Protein AF-A0AAW5N3P7-F1 (afdb_monomer)

Secondary structure (DSSP, 8-state):
--TT--S-----------TT--HHHHHHHHHHHHHHHHTS---EEEEE--BTTEEEEEEEEEE-TTS-EEEEEEEEEEPHHHHHT-

Foldseek 3Di:
DDPPDDPDDDDDDDDDDDPPDDVVNVVVVVCVVVCVVVVDNWDKDWDADDDPQFPRKTWIWTQDPVRDTDTDDIDHHGDVVVVVVD

Organism: NCBI:txid1499973

pLDDT: mean 94.93, std 4.99, range [64.75, 98.19]

Sequence (86 aa):
YDQTHTPMFHQMEGLIVDTNISFTNLKGTLHDFLRNFFEEDLQIRFRPSYFPFTEPSAEVDVMGKNGKWLEVLGCGMVHPNVLRNV

Radius of gyration: 14.92 Å; Cα contacts (8 Å, |Δi|>4): 90; chains: 1; bounding box: 36×36×31 Å

InterPro domains:
  IPR002319 Phenylalanyl-tRNA synthetase [PF01409] (2-86)
  IPR045864 Class II Aminoacyl-tRNA synthetase/Biotinyl protein ligase (BPL) and lipoyl protein ligase (LPL) [G3DSA:3.30.930.10] (1-86)
  IPR045864 Class II Aminoacyl-tRNA synthetase/Biotinyl protein ligase (BPL) and lipoyl protein ligase (LPL) [SSF55681] (2-85)

Mean predicted aligned error: 3.55 Å

Structure (mmCIF, N/CA/C/O backbone):
data_AF-A0AAW5N3P7-F1
#
_entry.id   AF-A0AAW5N3P7-F1
#
loop_
_atom_site.group_PDB
_atom_site.id
_atom_site.type_symbol
_atom_site.label_atom_id
_atom_site.label_alt_id
_atom_site.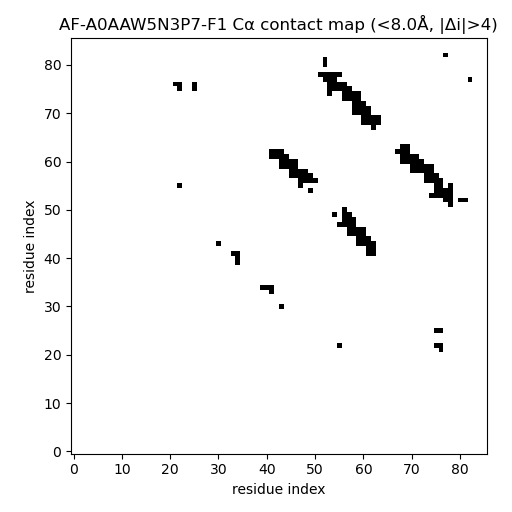label_comp_id
_atom_site.label_asym_id
_atom_site.label_entity_id
_atom_site.label_seq_id
_atom_site.pdbx_PDB_ins_code
_atom_site.Cartn_x
_atom_site.Cartn_y
_atom_site.Cartn_z
_atom_site.occupancy
_atom_site.B_iso_or_equiv
_atom_site.auth_seq_id
_atom_site.auth_comp_id
_atom_site.auth_asym_id
_atom_site.auth_atom_id
_atom_site.pdbx_PDB_model_num
ATOM 1 N N . TYR A 1 1 ? 6.315 25.118 -10.899 1.00 64.75 1 TYR A N 1
ATOM 2 C CA . TYR A 1 1 ? 5.866 23.916 -11.614 1.00 64.75 1 TYR A CA 1
ATOM 3 C C . TYR A 1 1 ? 7.097 23.152 -12.027 1.00 64.75 1 TYR A C 1
ATOM 5 O O . TYR A 1 1 ? 7.856 23.663 -12.842 1.00 64.75 1 TYR A O 1
ATOM 13 N N . ASP A 1 2 ? 7.357 22.006 -11.409 1.00 87.12 2 ASP A N 1
ATOM 14 C CA . ASP A 1 2 ? 8.292 21.048 -11.992 1.00 87.12 2 ASP A CA 1
ATOM 15 C C . ASP A 1 2 ? 7.568 20.216 -13.068 1.00 87.12 2 ASP A C 1
ATOM 17 O O . ASP A 1 2 ? 6.341 20.223 -13.155 1.00 87.12 2 ASP A O 1
ATOM 21 N N . GLN A 1 3 ? 8.334 19.540 -13.923 1.00 90.50 3 GLN A N 1
ATOM 22 C CA . GLN A 1 3 ? 7.805 18.840 -15.099 1.00 90.50 3 GLN A CA 1
ATOM 23 C C . GLN A 1 3 ? 7.036 17.551 -14.767 1.00 90.50 3 GLN A C 1
ATOM 25 O O . GLN A 1 3 ? 6.374 17.004 -15.644 1.00 90.50 3 GLN A O 1
ATOM 30 N N . THR A 1 4 ? 7.136 17.054 -13.534 1.00 92.62 4 THR A N 1
ATOM 31 C CA . THR A 1 4 ? 6.587 15.756 -13.116 1.00 92.62 4 THR A CA 1
ATOM 32 C C . THR A 1 4 ? 5.300 15.869 -12.302 1.00 92.62 4 THR A C 1
ATOM 34 O O . THR A 1 4 ? 4.634 14.858 -12.097 1.00 92.62 4 T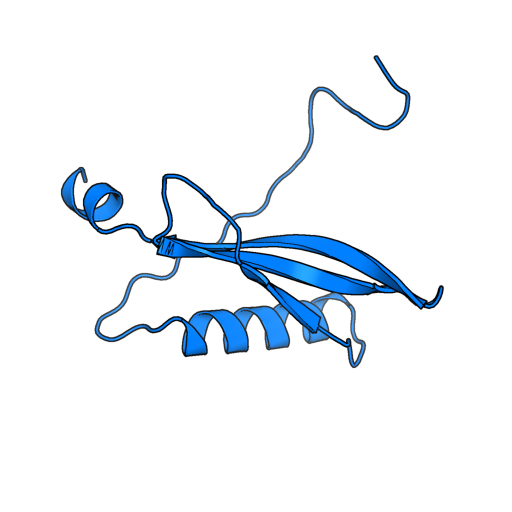HR A O 1
ATOM 37 N N . HIS 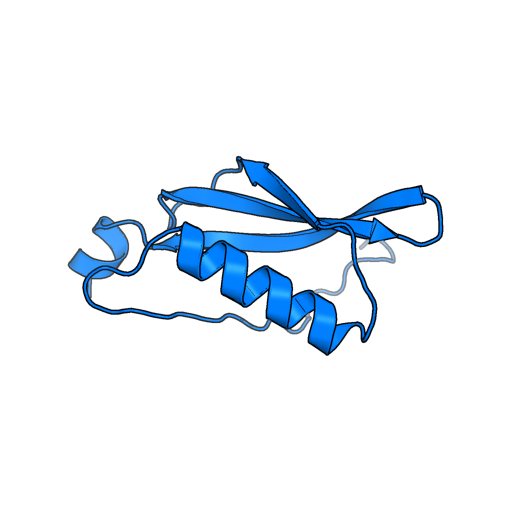A 1 5 ? 4.908 17.079 -11.891 1.00 93.81 5 HIS A N 1
ATOM 38 C CA . HIS A 1 5 ? 3.703 17.299 -11.095 1.00 93.81 5 HIS A CA 1
ATOM 39 C C . HIS A 1 5 ? 2.622 18.038 -11.883 1.00 93.81 5 HIS A C 1
ATOM 41 O O . HIS A 1 5 ? 2.798 19.162 -12.361 1.00 93.81 5 HIS A O 1
ATOM 47 N N . THR A 1 6 ? 1.460 17.397 -11.961 1.00 92.12 6 THR A N 1
ATOM 48 C CA . THR A 1 6 ? 0.217 17.985 -12.458 1.00 92.12 6 THR A CA 1
ATOM 49 C C . THR A 1 6 ? -0.640 18.437 -1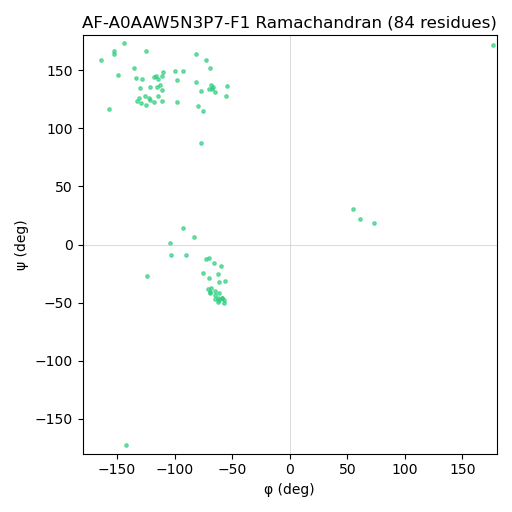1.272 1.00 92.12 6 THR A C 1
ATOM 51 O O . THR A 1 6 ? -0.703 17.728 -10.266 1.00 92.12 6 THR A O 1
ATOM 54 N N . PRO A 1 7 ? -1.338 19.584 -11.363 1.00 93.62 7 PRO A N 1
ATOM 55 C CA . PRO A 1 7 ? -2.269 20.010 -10.318 1.00 93.62 7 PRO A CA 1
ATOM 56 C C . PRO A 1 7 ? -3.530 19.130 -10.262 1.00 93.62 7 PRO A C 1
ATOM 58 O O . PRO A 1 7 ? -4.304 19.233 -9.316 1.00 93.62 7 PRO A O 1
ATOM 61 N N . MET A 1 8 ? -3.749 18.281 -11.272 1.00 95.81 8 MET A N 1
ATOM 62 C CA . MET A 1 8 ? -4.883 17.367 -11.362 1.00 95.81 8 MET A CA 1
ATOM 63 C C . MET A 1 8 ? -4.398 15.966 -11.740 1.00 95.81 8 MET A C 1
ATOM 65 O O . MET A 1 8 ? -3.762 15.783 -12.779 1.00 95.81 8 MET A O 1
ATOM 69 N N . PHE A 1 9 ? -4.728 14.983 -10.909 1.00 96.06 9 PHE A N 1
ATOM 70 C CA . PHE A 1 9 ? -4.419 13.569 -11.103 1.00 96.06 9 PHE A CA 1
ATOM 71 C C . PHE A 1 9 ? -5.571 12.704 -10.577 1.00 96.06 9 PHE A C 1
ATOM 73 O O . PHE A 1 9 ? -6.526 13.217 -9.994 1.00 96.06 9 PHE A O 1
ATOM 80 N N . HIS A 1 10 ? -5.486 11.396 -10.808 1.00 96.12 10 HIS A N 1
ATOM 81 C CA . HIS A 1 10 ? -6.496 10.433 -10.383 1.00 96.12 10 HIS A CA 1
ATOM 82 C C . HIS A 1 10 ? -5.912 9.525 -9.306 1.00 96.12 10 HIS A C 1
ATOM 84 O O . HIS A 1 10 ? -4.782 9.058 -9.439 1.00 96.12 10 HIS A O 1
ATOM 90 N N . GLN A 1 11 ? -6.699 9.260 -8.269 1.00 96.62 11 GLN A N 1
ATOM 91 C CA . GLN A 1 11 ? -6.355 8.355 -7.181 1.00 96.62 11 GLN A CA 1
ATOM 92 C C . GLN A 1 11 ? -7.489 7.349 -6.998 1.00 96.62 11 GLN A C 1
ATOM 94 O O . GLN A 1 11 ? -8.663 7.693 -7.145 1.00 96.62 11 GLN A O 1
ATOM 99 N N . MET A 1 12 ? -7.125 6.107 -6.693 1.00 96.44 12 MET A N 1
ATOM 100 C CA . MET A 1 12 ? -8.062 5.054 -6.324 1.00 96.44 12 MET A CA 1
ATOM 101 C C . MET A 1 12 ? -7.796 4.660 -4.875 1.00 96.44 12 MET A C 1
ATOM 103 O O . MET A 1 12 ? -6.663 4.345 -4.519 1.00 96.44 12 MET A O 1
ATOM 107 N N . GLU A 1 13 ? -8.844 4.661 -4.059 1.00 96.75 13 GLU A N 1
ATOM 108 C CA . GLU A 1 13 ? -8.788 4.225 -2.666 1.00 96.75 13 GLU A CA 1
ATOM 109 C C . GLU A 1 13 ? -9.707 3.024 -2.457 1.00 96.75 13 GLU A C 1
ATOM 111 O O . GLU A 1 13 ? -10.781 2.928 -3.056 1.00 96.75 13 GLU A O 1
ATOM 116 N N . GLY A 1 14 ? -9.272 2.102 -1.601 1.00 96.38 14 GLY A N 1
ATOM 117 C CA . GLY A 1 14 ? -10.046 0.941 -1.182 1.00 96.38 14 GLY A CA 1
ATOM 118 C C . GLY A 1 14 ? -10.217 0.936 0.331 1.00 96.38 14 GLY A C 1
ATOM 119 O O . GLY A 1 14 ? -9.256 1.151 1.067 1.00 96.38 14 GLY A O 1
ATOM 120 N N . LEU A 1 15 ? -11.435 0.655 0.794 1.00 96.75 15 LEU A N 1
ATOM 121 C CA . LEU A 1 15 ? -11.768 0.538 2.210 1.00 96.75 15 LEU A CA 1
ATOM 122 C C . LEU A 1 15 ? -12.551 -0.755 2.440 1.00 96.75 15 LEU A C 1
ATOM 124 O O . LEU A 1 15 ? -13.580 -0.982 1.810 1.00 96.75 15 LEU A O 1
ATOM 128 N N . ILE A 1 16 ? -12.069 -1.584 3.365 1.00 96.19 16 ILE A N 1
ATOM 129 C CA . ILE A 1 16 ? -12.762 -2.789 3.827 1.00 96.19 16 ILE A CA 1
ATOM 130 C C . ILE A 1 16 ? -12.954 -2.662 5.336 1.00 96.19 16 ILE A C 1
ATOM 132 O O . ILE A 1 16 ? -11.989 -2.450 6.071 1.00 96.19 16 ILE A O 1
ATOM 136 N N . VAL A 1 17 ? -14.199 -2.801 5.788 1.00 95.81 17 VAL A N 1
ATOM 137 C CA . VAL A 1 17 ? -14.571 -2.799 7.205 1.00 95.81 17 VAL A CA 1
ATOM 138 C C . VAL A 1 17 ? -15.344 -4.076 7.485 1.00 95.81 17 VAL A C 1
ATOM 140 O O . VAL A 1 17 ? -16.385 -4.314 6.879 1.00 95.81 17 VAL A O 1
ATOM 143 N N . ASP A 1 18 ? -14.823 -4.891 8.395 1.00 95.75 18 ASP A N 1
ATOM 144 C CA . ASP A 1 18 ? -15.455 -6.136 8.817 1.00 95.75 18 ASP A CA 1
ATOM 145 C C . ASP A 1 18 ? -15.046 -6.478 10.257 1.00 95.75 18 ASP A C 1
ATOM 147 O O . ASP A 1 18 ? -14.073 -5.949 10.807 1.00 95.75 18 ASP A O 1
ATOM 151 N N . THR A 1 19 ? -15.792 -7.382 10.876 1.00 94.94 19 THR A N 1
ATOM 152 C CA . THR A 1 19 ? -15.446 -7.987 12.157 1.00 94.94 19 THR A CA 1
ATOM 153 C C . THR A 1 19 ? -14.174 -8.830 12.024 1.00 94.94 19 THR A C 1
ATOM 155 O O . THR A 1 19 ? -14.043 -9.652 11.124 1.00 94.94 19 THR A O 1
ATOM 158 N N . ASN A 1 20 ? -13.219 -8.636 12.939 1.00 93.62 20 ASN A N 1
ATOM 159 C CA . ASN A 1 20 ? -11.946 -9.372 12.992 1.00 93.62 20 ASN A CA 1
ATOM 160 C C . ASN A 1 20 ? -11.025 -9.225 11.763 1.00 93.62 20 ASN A C 1
ATOM 162 O O . ASN A 1 20 ? -10.139 -10.059 11.564 1.00 93.62 20 ASN A O 1
ATOM 166 N N . ILE A 1 21 ? -11.173 -8.164 10.962 1.00 96.69 21 ILE A N 1
ATOM 167 C CA . ILE A 1 21 ? -10.195 -7.866 9.911 1.00 96.69 21 ILE A CA 1
ATOM 168 C C . ILE A 1 21 ? -8.855 -7.434 10.524 1.00 96.69 21 ILE A C 1
ATOM 170 O O . ILE A 1 21 ? -8.800 -6.667 11.486 1.00 96.69 21 ILE A O 1
ATOM 174 N N . SER A 1 22 ? -7.756 -7.938 9.967 1.00 96.94 22 SER A N 1
ATOM 175 C CA . SER A 1 22 ? -6.405 -7.707 10.479 1.00 96.94 22 SER A CA 1
ATOM 176 C C . SER A 1 22 ? -5.472 -7.128 9.417 1.00 96.94 22 SER A C 1
ATOM 178 O O . SER A 1 22 ? -5.734 -7.194 8.215 1.00 96.94 22 SER A O 1
ATOM 180 N N . PHE A 1 23 ? -4.312 -6.636 9.856 1.00 97.12 23 PHE A N 1
ATOM 181 C CA . PHE A 1 23 ? -3.272 -6.139 8.951 1.00 97.12 23 PHE A CA 1
ATOM 182 C C . PHE A 1 23 ? -2.724 -7.231 8.016 1.00 97.12 23 PHE A C 1
ATOM 184 O O . PHE A 1 23 ? -2.267 -6.940 6.913 1.00 97.12 23 PHE A O 1
ATOM 191 N N . THR A 1 24 ? -2.814 -8.503 8.416 1.00 97.19 24 THR A N 1
ATOM 192 C CA . THR A 1 24 ? -2.465 -9.643 7.559 1.00 97.19 24 THR A CA 1
ATOM 193 C C . THR A 1 24 ? -3.400 -9.745 6.359 1.00 97.19 24 THR A C 1
ATOM 195 O O . THR A 1 24 ? -2.930 -9.991 5.250 1.00 97.19 24 THR A O 1
ATOM 198 N N . ASN A 1 25 ? -4.704 -9.507 6.553 1.00 97.88 25 ASN A N 1
ATOM 199 C CA . ASN A 1 25 ? -5.668 -9.499 5.453 1.00 97.88 25 ASN A CA 1
ATOM 200 C C . ASN A 1 25 ? -5.334 -8.384 4.459 1.00 97.88 25 ASN A C 1
ATOM 202 O O . ASN A 1 25 ? -5.256 -8.647 3.266 1.00 97.88 25 ASN A O 1
ATOM 206 N N . LEU A 1 26 ? -5.046 -7.176 4.957 1.00 97.69 26 LEU A N 1
ATOM 207 C CA . LEU A 1 26 ? -4.624 -6.053 4.118 1.00 97.69 26 LEU A CA 1
ATOM 208 C C . LEU A 1 26 ? 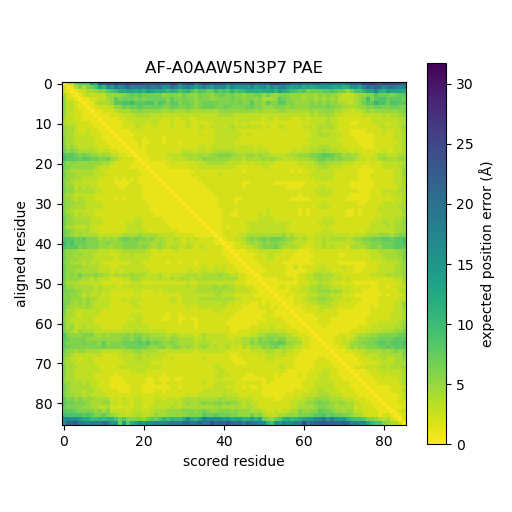-3.375 -6.396 3.292 1.00 97.69 26 LEU A C 1
ATOM 210 O O . LEU A 1 26 ? -3.363 -6.182 2.081 1.00 97.69 26 LEU A O 1
ATOM 214 N N . LYS A 1 27 ? -2.343 -6.972 3.924 1.00 96.88 27 LYS A N 1
ATOM 215 C CA . LYS A 1 27 ? -1.123 -7.396 3.223 1.00 96.88 27 LYS A CA 1
ATOM 216 C C . LYS A 1 27 ? -1.404 -8.416 2.123 1.00 96.88 27 LYS A C 1
ATOM 218 O O . LYS A 1 27 ? -0.873 -8.257 1.030 1.00 96.88 27 LYS A O 1
ATOM 223 N N . GLY A 1 28 ? -2.220 -9.433 2.405 1.00 96.88 28 GLY A N 1
ATOM 224 C CA . GLY A 1 28 ? -2.597 -10.455 1.425 1.00 96.88 28 GLY A CA 1
ATOM 225 C C . GLY A 1 28 ? -3.351 -9.857 0.238 1.00 96.88 28 GLY A C 1
ATOM 226 O O . GLY A 1 28 ? -2.943 -10.042 -0.903 1.00 96.88 28 GLY A O 1
ATOM 227 N N . THR A 1 29 ? -4.375 -9.045 0.508 1.00 97.19 29 THR A N 1
ATOM 228 C CA . THR A 1 29 ? -5.165 -8.382 -0.537 1.00 97.19 29 THR A CA 1
ATOM 229 C C . THR A 1 29 ? -4.305 -7.491 -1.429 1.00 97.19 29 THR A C 1
ATOM 231 O O . THR A 1 29 ? -4.426 -7.554 -2.648 1.00 97.19 29 THR A O 1
ATOM 234 N N . LEU A 1 30 ? -3.419 -6.673 -0.849 1.00 97.31 30 LEU A N 1
ATOM 235 C CA . LEU A 1 30 ? -2.536 -5.799 -1.628 1.00 97.31 30 LEU A CA 1
ATOM 236 C C . LEU A 1 30 ? -1.496 -6.587 -2.422 1.00 97.31 30 LEU A C 1
ATOM 238 O O . LEU A 1 30 ? -1.190 -6.225 -3.554 1.00 97.31 30 LEU A O 1
ATOM 242 N N . HIS A 1 31 ? -0.966 -7.664 -1.847 1.00 96.06 31 HIS A N 1
ATOM 243 C CA . HIS A 1 31 ? -0.032 -8.544 -2.534 1.00 96.06 31 HIS A CA 1
ATOM 244 C C . HIS A 1 31 ? -0.672 -9.179 -3.777 1.00 96.06 31 HIS A C 1
ATOM 246 O O . HIS A 1 31 ? -0.098 -9.117 -4.866 1.00 96.06 31 HIS A O 1
ATOM 252 N N . ASP A 1 32 ? -1.882 -9.720 -3.636 1.00 96.12 32 ASP A N 1
ATOM 253 C CA . ASP A 1 32 ? -2.612 -10.332 -4.746 1.00 96.12 32 ASP A CA 1
ATOM 254 C C . ASP A 1 32 ? -3.062 -9.283 -5.768 1.00 96.12 32 ASP A C 1
ATOM 256 O O . ASP A 1 32 ? -2.927 -9.499 -6.971 1.00 96.12 32 ASP A O 1
ATOM 260 N N . PHE A 1 33 ? -3.532 -8.116 -5.314 1.00 96.69 33 PHE A N 1
ATOM 261 C CA . PHE A 1 33 ? -3.879 -6.999 -6.192 1.00 96.69 33 PHE A CA 1
ATOM 262 C C . PHE A 1 33 ? -2.691 -6.567 -7.053 1.00 96.69 33 PHE A C 1
ATOM 264 O O . PHE A 1 33 ? -2.834 -6.479 -8.267 1.00 96.69 33 PHE A O 1
ATOM 271 N N . LEU A 1 34 ? -1.519 -6.338 -6.453 1.00 96.06 34 LEU A N 1
ATOM 272 C CA . LEU A 1 34 ? -0.334 -5.884 -7.182 1.00 96.06 34 LEU A CA 1
ATOM 273 C C . LEU A 1 34 ? 0.148 -6.938 -8.185 1.00 96.06 34 LEU A C 1
ATOM 275 O O . LEU A 1 34 ? 0.429 -6.596 -9.330 1.00 96.06 34 LEU A O 1
ATOM 279 N N . ARG A 1 35 ? 0.188 -8.219 -7.800 1.00 94.88 35 ARG A N 1
ATOM 280 C CA . ARG A 1 35 ? 0.546 -9.301 -8.731 1.00 94.88 35 ARG A CA 1
ATOM 281 C C . ARG A 1 35 ? -0.432 -9.415 -9.898 1.00 94.88 35 ARG A C 1
ATOM 283 O O . ARG A 1 35 ? 0.003 -9.579 -11.031 1.00 94.88 35 ARG A O 1
ATOM 290 N N . ASN A 1 36 ? -1.733 -9.292 -9.638 1.00 96.00 36 ASN A N 1
ATOM 291 C CA . ASN A 1 36 ? -2.752 -9.346 -10.687 1.00 96.00 36 ASN A CA 1
ATOM 292 C C . ASN A 1 36 ? -2.736 -8.100 -11.580 1.00 96.00 36 ASN A C 1
ATOM 294 O O . ASN A 1 36 ? -2.925 -8.217 -12.782 1.00 96.00 36 ASN A O 1
ATOM 298 N N . PHE A 1 37 ? -2.505 -6.916 -11.010 1.00 95.56 37 PHE A N 1
ATOM 299 C CA . PHE A 1 37 ? -2.489 -5.655 -11.750 1.00 95.56 37 PHE A CA 1
ATOM 300 C C . PHE A 1 37 ? -1.284 -5.548 -12.688 1.00 95.56 37 PHE A C 1
ATOM 302 O O . PHE A 1 37 ? -1.418 -5.072 -13.812 1.00 95.56 37 PHE A O 1
ATOM 309 N N . PHE A 1 38 ? -0.109 -5.979 -12.226 1.00 94.38 38 PHE A N 1
ATOM 310 C CA . PHE A 1 38 ? 1.118 -5.952 -13.024 1.00 94.38 38 PHE A CA 1
ATOM 311 C C . PHE A 1 38 ? 1.355 -7.234 -13.829 1.00 94.38 38 PHE A C 1
ATOM 313 O O . PHE A 1 38 ? 2.272 -7.254 -14.644 1.00 94.38 38 PHE A O 1
ATOM 320 N N . GLU A 1 39 ? 0.559 -8.284 -13.600 1.00 95.31 39 GLU A N 1
ATOM 321 C CA . GLU A 1 39 ? 0.680 -9.599 -14.247 1.00 95.31 39 GLU A CA 1
ATOM 322 C C . GLU A 1 39 ? 2.082 -10.231 -14.093 1.00 95.31 39 GLU A C 1
ATOM 324 O O . GLU A 1 39 ? 2.555 -10.987 -14.943 1.00 95.31 39 GLU A O 1
ATOM 329 N N . GLU A 1 40 ? 2.762 -9.931 -12.983 1.00 92.31 40 GLU A N 1
ATOM 330 C CA . GLU A 1 40 ? 4.136 -10.353 -12.699 1.00 92.31 40 GLU A CA 1
ATOM 331 C C . GLU A 1 40 ? 4.279 -10.870 -11.259 1.00 92.31 40 GLU A C 1
ATOM 333 O O . GLU A 1 40 ? 3.582 -10.437 -10.337 1.00 92.31 40 GLU A O 1
ATOM 338 N N . ASP A 1 41 ? 5.235 -11.780 -11.043 1.00 91.75 41 ASP A N 1
ATOM 339 C CA . ASP A 1 41 ? 5.649 -12.169 -9.694 1.00 91.75 41 ASP A CA 1
ATOM 340 C C . ASP A 1 41 ? 6.551 -11.083 -9.083 1.00 91.75 41 ASP A C 1
ATOM 342 O O . ASP A 1 41 ? 7.777 -11.090 -9.222 1.00 91.75 41 ASP A O 1
ATOM 346 N N . LEU A 1 42 ? 5.915 -10.100 -8.447 1.00 93.25 42 LEU A N 1
ATOM 347 C CA . LEU A 1 42 ? 6.587 -8.937 -7.882 1.00 93.25 42 LEU A CA 1
ATOM 348 C C . LEU A 1 42 ? 7.202 -9.211 -6.508 1.00 93.25 42 LEU A C 1
ATOM 350 O O . LEU A 1 42 ? 6.573 -9.781 -5.615 1.00 93.25 42 LEU A O 1
ATOM 354 N N . GLN A 1 43 ? 8.402 -8.667 -6.293 1.00 95.50 43 GLN A N 1
ATOM 355 C CA . GLN A 1 43 ? 8.929 -8.477 -4.944 1.00 95.50 43 GLN A CA 1
ATOM 356 C C . GLN A 1 43 ? 8.302 -7.228 -4.332 1.00 95.50 43 GLN A C 1
ATOM 358 O O . GLN A 1 43 ? 8.486 -6.121 -4.841 1.00 95.50 43 GLN A O 1
ATOM 363 N N . ILE A 1 44 ? 7.585 -7.422 -3.227 1.00 96.44 44 ILE A N 1
ATOM 364 C CA . ILE A 1 44 ? 6.828 -6.378 -2.535 1.00 96.44 44 ILE A CA 1
ATOM 365 C C . ILE A 1 44 ? 7.433 -6.158 -1.150 1.00 96.44 44 ILE A C 1
ATOM 367 O O . ILE A 1 44 ? 7.727 -7.112 -0.424 1.00 96.44 44 ILE A O 1
ATOM 371 N N . ARG A 1 45 ? 7.597 -4.893 -0.764 1.00 96.50 45 ARG A N 1
ATOM 372 C CA . ARG A 1 45 ? 8.112 -4.494 0.547 1.00 96.50 45 ARG A CA 1
ATOM 373 C C . ARG A 1 45 ? 7.141 -3.544 1.230 1.00 96.50 45 ARG A C 1
ATOM 375 O O . ARG A 1 45 ? 6.797 -2.510 0.677 1.00 96.50 45 ARG A O 1
ATOM 382 N N . PHE A 1 46 ? 6.776 -3.869 2.467 1.00 97.31 46 PHE A N 1
ATOM 383 C CA . PHE A 1 46 ? 6.008 -2.988 3.345 1.00 97.31 46 PHE A CA 1
ATOM 384 C C . PHE A 1 46 ? 6.966 -2.265 4.288 1.00 97.31 46 PHE A C 1
ATOM 386 O O . PHE A 1 46 ? 7.699 -2.918 5.037 1.00 97.31 46 PHE A O 1
ATOM 393 N N . ARG A 1 47 ? 6.954 -0.935 4.270 1.00 97.88 47 ARG A N 1
ATOM 394 C CA . ARG A 1 47 ? 7.732 -0.096 5.186 1.00 97.88 47 ARG A CA 1
ATOM 395 C C . ARG A 1 47 ? 6.787 0.612 6.153 1.00 97.88 47 ARG A C 1
ATOM 397 O O . ARG A 1 47 ? 5.796 1.164 5.688 1.00 97.88 47 ARG A O 1
ATOM 404 N N . PRO A 1 48 ? 7.062 0.626 7.468 1.00 97.25 48 PRO A N 1
ATOM 405 C CA . PRO A 1 48 ? 6.313 1.471 8.391 1.00 97.25 48 PRO A CA 1
ATOM 406 C C . PRO A 1 48 ? 6.344 2.930 7.926 1.00 97.25 48 PRO A C 1
ATOM 408 O O . PRO A 1 48 ? 7.399 3.423 7.526 1.00 97.25 48 PRO A O 1
ATOM 411 N N . SER A 1 49 ? 5.196 3.594 7.984 1.00 96.44 49 SER A N 1
ATOM 412 C CA . SER A 1 49 ? 5.053 5.026 7.699 1.00 96.44 49 SER A CA 1
ATOM 413 C C . SER A 1 49 ? 4.032 5.630 8.668 1.00 96.44 49 SER A C 1
ATOM 415 O O . SER A 1 49 ? 3.604 4.958 9.607 1.00 96.44 49 SER A O 1
ATOM 417 N N . TYR A 1 50 ? 3.656 6.890 8.476 1.00 96.69 50 TYR A N 1
ATOM 418 C CA . TYR A 1 50 ? 2.665 7.578 9.295 1.00 96.69 50 TYR A CA 1
ATOM 419 C C . TYR A 1 50 ? 1.599 8.232 8.418 1.00 96.69 50 TYR A C 1
ATOM 421 O O . TYR A 1 50 ? 1.901 9.123 7.626 1.00 96.69 50 TYR A O 1
ATOM 429 N N . PHE A 1 51 ? 0.341 7.848 8.637 1.00 96.62 51 PHE A N 1
ATOM 430 C CA . PHE A 1 51 ? -0.825 8.556 8.122 1.00 96.62 51 PHE A CA 1
ATOM 431 C C . PHE A 1 51 ? -1.813 8.796 9.272 1.00 96.62 51 PHE A C 1
ATOM 433 O O . PHE A 1 51 ? -2.102 7.873 10.030 1.00 96.62 51 PHE A O 1
ATOM 440 N N . PRO A 1 52 ? -2.382 10.004 9.420 1.00 95.81 52 PRO A N 1
ATOM 441 C CA . PRO A 1 52 ? -3.189 10.362 10.594 1.00 95.81 52 PRO A CA 1
ATOM 442 C C . PRO A 1 52 ? -4.508 9.576 10.723 1.00 95.81 52 PRO A C 1
ATOM 444 O O . PRO A 1 52 ? -5.130 9.578 11.784 1.00 95.81 52 PRO A O 1
ATOM 447 N N . PHE A 1 53 ? -4.954 8.923 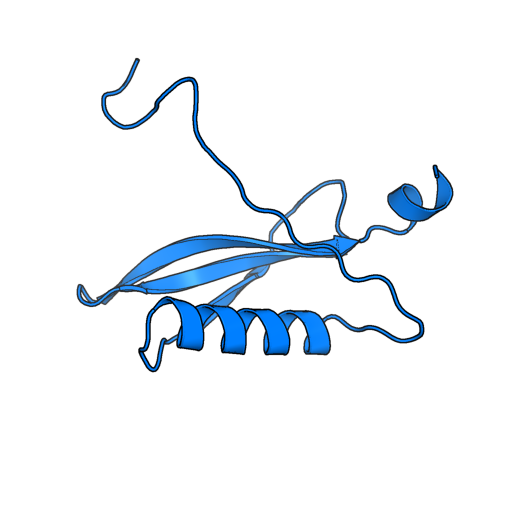9.649 1.00 95.75 53 PHE A N 1
ATOM 448 C CA . PHE A 1 53 ? -6.197 8.153 9.581 1.00 95.75 53 PHE A CA 1
ATOM 449 C C . PHE A 1 53 ? -5.975 6.633 9.629 1.00 95.75 53 PHE A C 1
ATOM 451 O O . PHE A 1 53 ? -6.957 5.887 9.607 1.00 95.75 53 PHE A O 1
ATOM 458 N N . THR A 1 54 ? -4.729 6.159 9.758 1.00 96.88 54 THR A N 1
ATOM 459 C CA . THR A 1 54 ? -4.423 4.730 9.912 1.00 96.88 54 THR A CA 1
ATOM 460 C C . THR A 1 54 ? -3.427 4.440 11.030 1.00 96.88 54 THR A C 1
ATOM 462 O O . THR A 1 54 ? -2.474 5.180 11.233 1.00 96.88 54 THR A O 1
ATOM 465 N N . GLU A 1 55 ? -3.623 3.332 11.742 1.00 95.94 55 GLU A N 1
ATOM 466 C CA . GLU A 1 55 ? -2.674 2.797 12.719 1.00 95.94 55 GLU A CA 1
ATOM 467 C C . GLU A 1 55 ? -2.901 1.282 12.921 1.00 95.94 55 GLU A C 1
ATOM 469 O O . GLU A 1 55 ? -3.971 0.893 13.399 1.00 95.94 55 GLU A O 1
ATOM 474 N N . PRO A 1 56 ? -1.930 0.404 12.588 1.00 96.88 56 PRO A N 1
ATOM 475 C CA . PRO A 1 56 ? -0.625 0.702 11.987 1.00 96.88 56 PRO A CA 1
ATOM 476 C C . PRO A 1 56 ? -0.712 1.192 10.532 1.00 96.88 56 PRO A C 1
ATOM 478 O O . PRO A 1 56 ? -1.609 0.799 9.780 1.00 96.88 56 PRO A O 1
ATOM 481 N N . SER A 1 57 ? 0.275 2.002 10.143 1.00 97.69 57 SER A N 1
ATOM 482 C CA . SER A 1 57 ? 0.454 2.592 8.809 1.00 97.69 57 SER A CA 1
ATOM 483 C C . SER A 1 57 ? 1.661 1.997 8.070 1.00 97.69 57 SER A C 1
ATOM 485 O O . SER A 1 57 ? 2.692 1.698 8.681 1.00 97.69 57 SER A O 1
ATOM 487 N N . ALA A 1 58 ? 1.564 1.845 6.747 1.00 97.94 58 ALA A N 1
ATOM 488 C CA . ALA A 1 58 ? 2.664 1.382 5.908 1.00 97.94 58 ALA A CA 1
ATOM 489 C C . ALA A 1 58 ? 2.638 1.957 4.484 1.00 97.94 58 ALA A C 1
ATOM 491 O O . ALA A 1 58 ? 1.586 2.113 3.874 1.00 97.94 58 ALA A O 1
ATOM 492 N N . GLU A 1 59 ? 3.823 2.181 3.932 1.00 98.12 59 GLU A N 1
ATOM 493 C CA . GLU A 1 59 ? 4.056 2.369 2.498 1.00 98.12 59 GLU A CA 1
ATOM 494 C C . GLU A 1 59 ? 4.399 1.029 1.848 1.00 98.12 59 GLU A C 1
ATOM 496 O O . GLU A 1 59 ? 5.002 0.150 2.480 1.00 98.12 59 GLU A O 1
ATOM 501 N N . VAL A 1 60 ? 4.029 0.877 0.580 1.00 97.81 60 VAL A N 1
ATOM 502 C CA . VAL A 1 60 ? 4.308 -0.318 -0.212 1.00 97.81 60 VAL A CA 1
ATOM 503 C C . VAL A 1 60 ? 5.182 0.050 -1.400 1.00 97.81 60 VAL A C 1
ATOM 505 O O . VAL A 1 60 ? 4.803 0.868 -2.239 1.00 97.81 60 VAL A O 1
ATOM 508 N N . ASP A 1 61 ? 6.334 -0.613 -1.481 1.00 97.62 61 ASP A N 1
ATOM 509 C CA . ASP A 1 61 ? 7.244 -0.520 -2.616 1.00 97.62 61 ASP A CA 1
ATOM 510 C C . ASP A 1 61 ? 7.255 -1.832 -3.410 1.00 97.62 61 ASP A C 1
ATOM 512 O O . ASP A 1 61 ? 7.173 -2.924 -2.836 1.00 97.62 61 ASP A O 1
ATOM 516 N N . VAL A 1 62 ? 7.470 -1.729 -4.720 1.00 97.12 62 VAL A N 1
ATOM 517 C CA . VAL A 1 62 ? 7.723 -2.864 -5.618 1.00 97.12 62 VAL A CA 1
ATOM 518 C C . VAL A 1 62 ? 9.122 -2.768 -6.222 1.00 97.12 62 VAL A C 1
ATOM 520 O O . VAL A 1 62 ? 9.627 -1.673 -6.484 1.00 97.12 62 VAL A O 1
ATOM 523 N N . MET A 1 63 ? 9.780 -3.908 -6.430 1.00 96.50 63 MET A N 1
ATOM 524 C CA . MET A 1 63 ? 11.072 -3.942 -7.119 1.00 96.50 63 MET A CA 1
ATOM 525 C C . MET A 1 63 ? 10.867 -3.742 -8.623 1.00 96.50 63 MET A C 1
ATOM 527 O O . MET A 1 63 ? 10.287 -4.589 -9.298 1.00 96.50 63 MET A O 1
ATOM 531 N N . GLY A 1 64 ? 11.379 -2.640 -9.164 1.00 93.19 64 GLY A N 1
ATOM 532 C CA . GLY A 1 64 ? 11.399 -2.401 -10.600 1.00 93.19 64 GLY A CA 1
ATOM 533 C C . GLY A 1 64 ? 12.425 -3.279 -11.321 1.00 93.19 64 GLY A C 1
ATOM 534 O O . GLY A 1 64 ? 13.432 -3.704 -10.753 1.00 93.19 64 GLY A O 1
ATOM 535 N N . LYS A 1 65 ? 12.231 -3.473 -12.630 1.00 90.38 65 LYS A N 1
ATOM 536 C CA . LYS A 1 65 ? 13.147 -4.241 -13.506 1.00 90.38 65 LYS A CA 1
ATOM 537 C C . LYS A 1 65 ? 14.575 -3.681 -13.556 1.00 90.38 65 LYS A C 1
ATOM 539 O O . LYS A 1 65 ? 15.510 -4.379 -13.928 1.00 90.38 65 LYS A O 1
ATOM 544 N N . ASN A 1 66 ? 14.751 -2.421 -13.165 1.00 94.50 66 ASN A N 1
ATOM 545 C CA . ASN A 1 66 ? 16.045 -1.753 -13.028 1.00 94.50 66 ASN A CA 1
ATOM 546 C C . ASN A 1 66 ? 16.746 -2.034 -11.680 1.00 94.50 66 ASN A C 1
ATOM 548 O O . ASN A 1 66 ? 17.758 -1.397 -11.387 1.00 94.50 66 ASN A O 1
ATOM 552 N N . GLY A 1 67 ? 16.204 -2.934 -10.850 1.00 94.88 67 GLY A N 1
ATOM 553 C CA . GLY A 1 67 ? 16.754 -3.292 -9.543 1.00 94.88 67 GLY A CA 1
ATOM 554 C C . GLY A 1 67 ? 16.569 -2.219 -8.468 1.00 94.88 67 GLY A C 1
ATOM 555 O O . GLY A 1 67 ? 17.298 -2.218 -7.476 1.00 94.88 67 GLY A O 1
ATOM 556 N N . LYS A 1 68 ? 15.637 -1.277 -8.661 1.00 96.88 68 LYS A N 1
ATOM 557 C CA . LYS A 1 68 ? 15.331 -0.218 -7.692 1.00 96.88 68 LYS A CA 1
ATOM 558 C C . LYS A 1 68 ? 13.918 -0.375 -7.151 1.00 96.88 68 LYS A C 1
ATOM 560 O O . LYS A 1 68 ? 12.994 -0.697 -7.890 1.00 96.88 68 LYS A O 1
ATOM 565 N N . TRP A 1 69 ? 13.759 -0.086 -5.865 1.00 97.38 69 TRP A N 1
ATOM 566 C C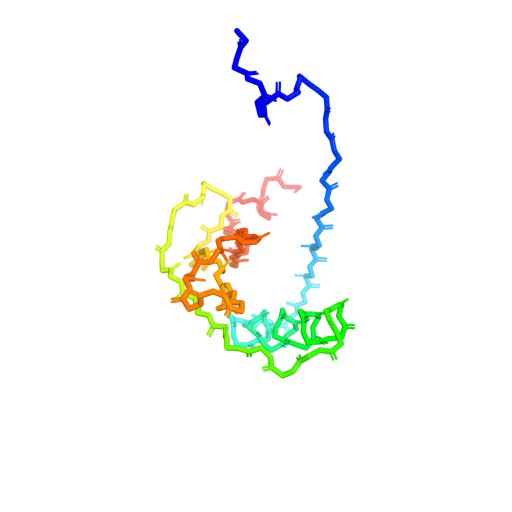A . TRP A 1 69 ? 12.449 0.010 -5.233 1.00 97.38 69 TRP A CA 1
ATOM 567 C C . TRP A 1 69 ? 11.709 1.250 -5.730 1.00 97.38 69 TRP A C 1
ATOM 569 O O . TRP A 1 69 ? 12.291 2.336 -5.772 1.00 97.38 69 TRP A O 1
ATOM 579 N N . LEU A 1 70 ? 10.441 1.072 -6.084 1.00 96.31 70 LEU A N 1
ATOM 580 C CA . LEU A 1 70 ? 9.516 2.132 -6.457 1.00 96.31 70 LEU A CA 1
ATOM 581 C C . LEU A 1 70 ? 8.318 2.084 -5.510 1.00 96.31 70 LEU A C 1
ATOM 583 O O . LEU A 1 70 ? 7.676 1.042 -5.391 1.00 96.31 70 LEU A O 1
ATOM 587 N N . GLU A 1 71 ? 8.031 3.198 -4.848 1.00 97.06 71 GLU A N 1
ATOM 588 C CA . GLU A 1 71 ? 6.818 3.359 -4.045 1.00 97.06 71 GLU A CA 1
ATOM 589 C C . GLU A 1 71 ? 5.589 3.371 -4.962 1.00 97.06 71 GLU A C 1
ATOM 591 O O . GLU A 1 71 ? 5.595 4.045 -5.995 1.00 97.06 71 GLU A O 1
ATOM 596 N N . VAL A 1 72 ? 4.549 2.614 -4.606 1.00 96.62 72 VAL A N 1
ATOM 597 C CA . VAL A 1 72 ? 3.330 2.494 -5.428 1.00 96.62 72 VAL A CA 1
ATOM 598 C C . VAL A 1 72 ? 2.045 2.859 -4.695 1.00 96.62 72 VAL A C 1
ATOM 600 O O . VAL A 1 72 ? 1.089 3.258 -5.354 1.00 96.62 72 VAL A O 1
ATOM 603 N N . LEU A 1 73 ? 1.990 2.718 -3.365 1.00 97.56 73 LEU A N 1
ATOM 604 C CA . LEU A 1 73 ? 0.815 3.088 -2.568 1.00 97.56 73 LEU A CA 1
ATOM 605 C C . LEU A 1 73 ? 1.128 3.214 -1.071 1.00 97.56 73 LEU A C 1
ATOM 607 O O . LEU A 1 73 ? 2.064 2.597 -0.558 1.00 97.56 73 LEU A O 1
ATOM 611 N N . GLY A 1 74 ? 0.270 3.955 -0.367 1.00 97.75 74 GLY A N 1
ATOM 612 C CA . GLY A 1 74 ? 0.145 3.936 1.091 1.00 97.75 74 GLY A CA 1
ATOM 613 C C . GLY A 1 74 ? -1.039 3.074 1.538 1.00 97.75 74 GLY A C 1
ATOM 614 O O . GLY A 1 74 ? -2.034 2.940 0.826 1.00 97.75 74 GLY A O 1
ATOM 615 N N . CYS A 1 75 ? -0.934 2.462 2.715 1.00 98.19 75 CYS A N 1
ATOM 616 C CA . CYS A 1 75 ? -1.975 1.616 3.290 1.00 98.19 75 CYS A CA 1
ATOM 617 C C . CYS A 1 75 ? -1.909 1.597 4.824 1.00 98.19 75 CYS A C 1
ATOM 619 O O . CYS A 1 75 ? -0.912 1.983 5.434 1.00 98.19 75 CYS A O 1
ATOM 621 N N . GLY A 1 76 ? -2.958 1.097 5.470 1.00 97.88 76 GLY A N 1
ATOM 622 C CA . GLY A 1 76 ? -2.949 0.906 6.914 1.00 97.88 76 GLY A CA 1
ATOM 623 C C . GLY A 1 76 ? -4.275 0.399 7.459 1.00 97.88 76 GLY A C 1
ATOM 624 O O . GLY A 1 76 ? -5.271 0.328 6.740 1.00 97.88 76 GLY A O 1
ATOM 625 N N . MET A 1 77 ? -4.285 0.044 8.742 1.00 98.12 77 MET A N 1
ATOM 626 C CA . MET A 1 77 ? -5.536 -0.242 9.450 1.00 98.12 77 MET A CA 1
ATOM 627 C C . MET A 1 77 ? -6.216 1.071 9.802 1.00 98.12 77 MET A C 1
ATOM 629 O O . MET A 1 77 ? -5.564 1.950 10.352 1.00 98.12 77 MET A O 1
ATOM 633 N N . VAL A 1 78 ? -7.511 1.212 9.526 1.00 97.12 78 VAL A N 1
ATOM 634 C CA . VAL A 1 78 ? -8.252 2.442 9.840 1.00 97.12 78 VAL A CA 1
ATOM 635 C C . VAL A 1 78 ? -8.125 2.777 11.326 1.00 97.12 78 VAL A C 1
ATOM 637 O O . VAL A 1 78 ? -8.401 1.944 12.191 1.00 97.12 78 VAL A O 1
ATOM 640 N N . HIS A 1 79 ? -7.720 4.009 11.627 1.00 96.44 79 HIS A N 1
ATOM 641 C CA . HIS A 1 79 ? -7.538 4.455 13.000 1.00 96.44 79 HIS A CA 1
ATOM 642 C C . HIS A 1 79 ? -8.901 4.504 13.727 1.00 96.44 79 HIS A C 1
ATOM 644 O O . HIS A 1 79 ? -9.853 5.075 13.190 1.00 96.44 79 HIS A O 1
ATOM 650 N N . PRO A 1 80 ? -9.028 4.011 14.978 1.00 93.25 80 PRO A N 1
ATOM 651 C CA . PRO A 1 80 ? -10.320 3.929 15.674 1.00 93.25 80 PRO A CA 1
ATOM 652 C C . PRO A 1 80 ? -11.083 5.256 15.805 1.00 93.25 80 PRO A C 1
ATOM 654 O O . PRO A 1 80 ? -12.310 5.267 15.805 1.00 93.25 80 PRO A O 1
ATOM 657 N N . ASN A 1 81 ? -10.372 6.387 15.909 1.00 94.94 81 ASN A N 1
ATOM 658 C CA . ASN A 1 81 ? -11.000 7.719 15.912 1.00 94.94 81 ASN A CA 1
ATOM 659 C C . ASN A 1 81 ? -11.766 8.025 14.620 1.00 94.94 81 ASN A C 1
ATOM 661 O O . ASN A 1 81 ? -12.763 8.731 14.686 1.00 94.94 81 ASN A O 1
ATOM 665 N N . VAL A 1 82 ? -11.327 7.506 13.470 1.00 93.19 82 VAL A N 1
ATOM 6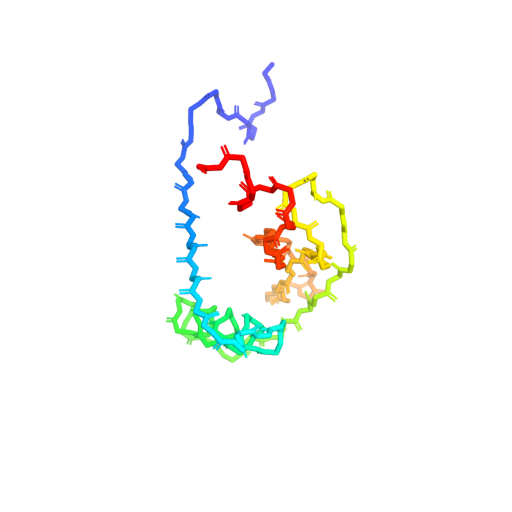66 C CA . VAL A 1 82 ? -12.025 7.720 12.196 1.00 93.19 82 VAL A CA 1
ATOM 667 C C . VAL A 1 82 ? -13.397 7.059 12.251 1.00 93.19 82 VAL A C 1
ATOM 669 O O . VAL A 1 82 ? -14.386 7.715 11.965 1.00 93.19 82 VAL A O 1
ATOM 672 N N . LEU A 1 83 ? -13.469 5.808 12.715 1.00 90.38 83 LEU A N 1
ATOM 673 C CA . LEU A 1 83 ? -14.727 5.057 12.810 1.00 90.38 83 LEU A CA 1
ATOM 674 C C . LEU A 1 83 ? -15.679 5.583 13.895 1.00 90.38 83 LEU A C 1
ATOM 676 O O . LEU A 1 83 ? -16.885 5.427 13.766 1.00 90.38 83 LEU A O 1
ATOM 680 N N . ARG A 1 84 ? -15.155 6.189 14.969 1.00 92.06 84 ARG A N 1
ATOM 681 C CA . ARG A 1 84 ? -15.977 6.792 16.036 1.00 92.06 84 ARG A CA 1
ATOM 682 C C . ARG A 1 84 ? -16.623 8.119 15.650 1.00 92.06 84 ARG A C 1
ATOM 684 O O . ARG A 1 84 ? -17.595 8.507 16.284 1.00 92.06 84 ARG A O 1
ATOM 691 N N . ASN A 1 85 ? -16.040 8.827 14.688 1.00 85.44 85 ASN A N 1
ATOM 692 C CA . ASN A 1 85 ? -16.501 10.143 14.251 1.00 85.44 85 ASN A CA 1
ATOM 693 C C . ASN A 1 85 ? -17.476 10.061 13.063 1.00 85.44 85 ASN A C 1
ATOM 695 O O . ASN A 1 85 ? -17.711 11.078 12.409 1.00 85.44 85 ASN A O 1
ATOM 699 N N . VAL A 1 86 ? -17.995 8.863 12.774 1.00 68.19 86 VAL A N 1
ATOM 700 C CA . VAL A 1 86 ? -19.020 8.606 11.753 1.00 68.19 86 VAL A CA 1
ATOM 701 C C . VAL A 1 86 ? -20.396 8.558 12.401 1.00 68.19 86 VAL A C 1
ATOM 703 O O . VAL A 1 86 ? -20.493 8.013 13.524 1.00 68.19 86 VAL A O 1
#

Nearest PDB structures (foldseek):
  6p24-assembly1_A  TM=9.771E-01  e=7.539E-11  Escherichia coli K-12
  6p26-assembly1_C  TM=9.779E-01  e=1.605E-10  Escherichia coli str. K-12 substr. MG1655
  6p8t-assembly2_G 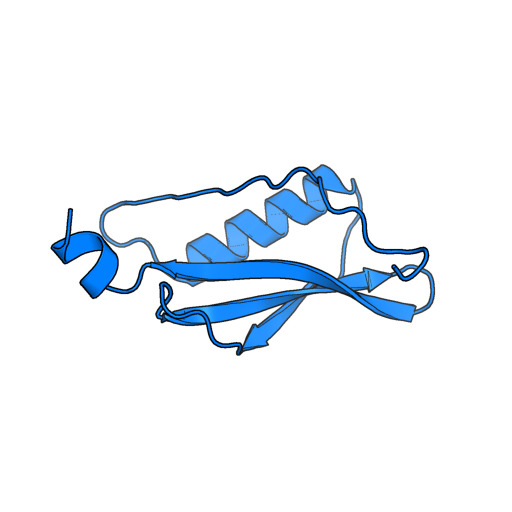 TM=9.981E-01  e=2.472E-08  Acinetobacter baumannii ATCC 19606 = CIP 70.34 = JCM 6841
  6p8t-assembly1_D  TM=9.944E-01  e=5.263E-08  Acinetobacter baumannii ATCC 19606 = CIP 70.34 = JCM 6841
  6p8t-assembly2_H  TM=9.927E-01  e=1.052E-07  Acinetobacter baumannii ATCC 19606 = CIP 70.34 = JCM 6841

Solvent-accessible surface area (backbone atoms only — not comparable to full-atom values): 5615 Å² total; per-residue (Å²): 133,64,96,87,67,67,101,72,84,87,87,87,86,87,87,87,88,66,88,88,70,48,69,66,54,53,52,51,54,52,51,53,48,51,29,64,74,69,72,44,95,68,56,74,46,81,40,83,50,88,46,99,61,26,56,66,24,28,34,35,29,37,59,40,97,85,79,42,78,41,80,77,50,77,51,58,38,73,23,68,70,61,68,68,74,105